Protein AF-A0A1H7NEL9-F1 (afdb_monomer_lite)

Organism: NCBI:txid46177

Secondary structure (DSSP, 8-state):
----------------------HHHHHHHHHHHHHHHHHHHHHHHHS-S-HHHHHHHHHHHHHHHHHHHHHHHHHHHHHHHHHHHHHHHHHHHHHHHHHS-TT-----

Structure (mmCIF, N/CA/C/O backbone):
data_AF-A0A1H7NEL9-F1
#
_entry.id   AF-A0A1H7NEL9-F1
#
loop_
_atom_site.group_PDB
_atom_site.id
_atom_site.type_symbol
_atom_site.label_atom_id
_atom_site.label_alt_id
_atom_site.label_comp_id
_atom_site.label_asym_id
_atom_site.label_entity_id
_atom_site.label_seq_id
_atom_site.pdbx_PDB_ins_code
_atom_site.Cartn_x
_atom_site.Cartn_y
_atom_site.Cartn_z
_atom_site.occupancy
_atom_site.B_iso_or_equiv
_atom_site.auth_seq_id
_atom_site.auth_comp_id
_atom_site.auth_asym_id
_atom_site.auth_atom_id
_atom_site.pdbx_PDB_model_num
ATOM 1 N N . MET A 1 1 ? 46.742 -26.107 -46.470 1.00 43.31 1 MET A N 1
ATOM 2 C CA . MET A 1 1 ? 45.783 -25.097 -46.973 1.00 43.31 1 MET A CA 1
ATOM 3 C C . MET A 1 1 ? 44.502 -25.267 -46.156 1.00 43.31 1 MET A C 1
ATOM 5 O O . MET A 1 1 ? 43.749 -26.171 -46.451 1.00 43.31 1 MET A O 1
ATOM 9 N N . ARG A 1 2 ? 44.349 -24.745 -44.931 1.00 57.53 2 ARG A N 1
ATOM 10 C CA . ARG A 1 2 ? 44.298 -23.353 -44.435 1.00 57.53 2 ARG A CA 1
ATOM 11 C C . ARG A 1 2 ? 43.164 -22.530 -45.073 1.00 57.53 2 ARG A C 1
ATOM 13 O O . ARG A 1 2 ? 43.331 -22.118 -46.214 1.00 57.53 2 ARG A O 1
ATOM 20 N N . ARG A 1 3 ? 42.109 -22.288 -44.267 1.00 47.06 3 ARG A N 1
ATOM 21 C CA . ARG A 1 3 ? 41.033 -21.253 -44.280 1.00 47.06 3 ARG A CA 1
ATOM 22 C C . ARG A 1 3 ? 39.656 -21.916 -44.089 1.00 47.06 3 ARG A C 1
ATOM 24 O O . ARG A 1 3 ? 39.380 -22.869 -44.795 1.00 47.06 3 ARG A O 1
ATOM 31 N N . ALA A 1 4 ? 38.725 -21.502 -43.229 1.00 48.03 4 ALA A N 1
ATOM 32 C CA . ALA A 1 4 ? 38.617 -20.582 -42.083 1.00 48.03 4 ALA A CA 1
ATOM 33 C C . ALA A 1 4 ? 37.197 -20.881 -41.518 1.00 48.03 4 ALA A C 1
ATOM 35 O O . ALA A 1 4 ? 36.251 -20.925 -42.291 1.00 48.03 4 ALA A O 1
ATOM 36 N N . ALA A 1 5 ? 36.998 -21.394 -40.302 1.00 54.22 5 ALA A N 1
ATOM 37 C CA . ALA A 1 5 ? 36.822 -20.636 -39.059 1.00 54.22 5 ALA A CA 1
ATOM 38 C C . ALA A 1 5 ? 36.101 -19.284 -39.228 1.00 54.22 5 ALA A C 1
ATOM 40 O O . ALA A 1 5 ? 36.765 -18.292 -39.506 1.00 54.22 5 ALA A O 1
ATOM 41 N N . ALA A 1 6 ? 34.778 -19.269 -39.016 1.00 49.59 6 ALA A N 1
ATOM 42 C CA . ALA A 1 6 ? 34.039 -18.203 -38.320 1.00 49.59 6 ALA A CA 1
ATOM 43 C C . ALA A 1 6 ? 32.549 -18.588 -38.207 1.00 49.59 6 ALA A C 1
ATOM 45 O O . ALA A 1 6 ? 31.682 -18.025 -38.867 1.00 49.59 6 ALA A O 1
ATOM 46 N N . ALA A 1 7 ? 32.252 -19.576 -37.359 1.00 54.25 7 ALA A N 1
ATOM 47 C CA . ALA A 1 7 ? 30.942 -19.638 -36.724 1.00 54.25 7 ALA A CA 1
ATOM 48 C C . ALA A 1 7 ? 30.888 -18.449 -35.750 1.00 54.25 7 ALA A C 1
ATOM 50 O O . ALA A 1 7 ? 31.508 -18.491 -34.687 1.00 54.25 7 ALA A O 1
ATOM 51 N N . GLY A 1 8 ? 30.276 -17.347 -36.188 1.00 48.97 8 GLY A N 1
ATOM 52 C CA . GLY A 1 8 ? 30.075 -16.150 -35.379 1.00 48.97 8 GLY A CA 1
ATOM 53 C C . GLY A 1 8 ? 29.186 -16.487 -34.191 1.00 48.97 8 GLY A C 1
ATOM 54 O O . GLY A 1 8 ? 28.049 -16.903 -34.354 1.00 48.97 8 GLY A O 1
ATOM 55 N N . HIS A 1 9 ? 29.771 -16.377 -33.009 1.00 55.78 9 HIS A N 1
ATOM 56 C CA . HIS A 1 9 ? 29.174 -16.612 -31.709 1.00 55.78 9 HIS A CA 1
ATOM 57 C C . HIS A 1 9 ? 28.127 -15.530 -31.414 1.00 55.78 9 HIS A C 1
ATOM 59 O O . HIS A 1 9 ? 28.484 -14.372 -31.194 1.00 55.78 9 HIS A O 1
ATOM 65 N N . ASP A 1 10 ? 26.853 -15.920 -31.408 1.00 58.50 10 ASP A N 1
ATOM 66 C CA . ASP A 1 10 ? 25.727 -15.091 -30.985 1.00 58.50 10 ASP A CA 1
ATOM 67 C C . ASP A 1 10 ? 25.925 -14.688 -29.515 1.00 58.50 10 ASP A C 1
ATOM 69 O O . ASP A 1 10 ? 25.794 -15.503 -28.598 1.00 58.50 10 ASP A O 1
ATOM 73 N N . GLY A 1 11 ? 26.315 -13.431 -29.287 1.00 57.09 11 GLY A N 1
ATOM 74 C CA . GLY A 1 11 ? 26.489 -12.880 -27.944 1.00 57.09 11 GLY A CA 1
ATOM 75 C C . GLY A 1 11 ? 25.189 -12.983 -27.135 1.00 57.09 11 GLY A C 1
ATOM 76 O O . GLY A 1 11 ? 24.098 -12.916 -27.708 1.00 57.09 11 GLY A O 1
ATOM 77 N N . PRO A 1 12 ? 25.264 -13.155 -25.804 1.00 51.34 12 PRO A N 1
ATOM 78 C CA . PRO A 1 12 ? 24.086 -13.421 -24.996 1.00 51.34 12 PRO A CA 1
ATOM 79 C C . PRO A 1 12 ? 23.136 -12.219 -25.044 1.00 51.34 12 PRO A C 1
ATOM 81 O O . PRO A 1 12 ? 23.369 -11.198 -24.400 1.00 51.34 12 PRO A O 1
ATOM 84 N N . MET A 1 13 ? 22.028 -12.355 -25.779 1.00 64.12 13 MET A N 1
ATOM 85 C CA . MET A 1 13 ? 20.837 -11.542 -25.558 1.00 64.12 13 MET A CA 1
ATOM 86 C C . MET A 1 13 ? 20.355 -11.849 -24.144 1.00 64.12 13 MET A C 1
ATOM 88 O O . MET A 1 13 ? 19.635 -12.825 -23.919 1.00 64.12 13 MET A O 1
ATOM 92 N N . THR A 1 14 ? 20.775 -11.043 -23.170 1.00 65.00 14 THR A N 1
ATOM 93 C CA . THR A 1 14 ? 20.296 -11.143 -21.793 1.00 65.00 14 THR A CA 1
ATOM 94 C C . THR A 1 14 ? 18.846 -10.678 -21.771 1.00 65.00 14 THR A C 1
ATOM 96 O O . THR A 1 14 ? 18.526 -9.537 -21.445 1.00 65.00 14 THR A O 1
ATOM 99 N N . LYS A 1 15 ? 17.949 -11.569 -22.199 1.00 65.94 15 LYS A N 1
ATOM 100 C CA . LYS A 1 15 ? 16.508 -11.384 -22.141 1.00 65.94 15 LYS A CA 1
ATOM 101 C C . LYS A 1 15 ? 16.165 -11.100 -20.680 1.00 65.94 15 LYS A C 1
ATOM 103 O O . LYS A 1 15 ? 16.427 -11.965 -19.840 1.00 65.94 15 LYS A O 1
ATOM 108 N N . PRO A 1 16 ? 15.613 -9.922 -20.350 1.00 67.31 16 PRO A N 1
ATOM 109 C CA . PRO A 1 16 ? 15.291 -9.612 -18.971 1.00 67.31 16 PRO A CA 1
ATOM 110 C C . PRO A 1 16 ? 14.340 -10.687 -18.439 1.00 67.31 16 PRO A C 1
ATOM 112 O O . PRO A 1 16 ? 13.292 -10.964 -19.032 1.00 67.31 16 PRO A O 1
ATOM 115 N N . ILE A 1 17 ? 14.747 -11.342 -17.349 1.00 66.31 17 ILE A N 1
ATOM 116 C CA . ILE A 1 17 ? 13.934 -12.347 -16.667 1.00 66.31 17 ILE A CA 1
ATOM 117 C C . ILE A 1 17 ? 12.739 -11.604 -16.079 1.00 66.31 17 ILE A C 1
ATOM 119 O O . ILE A 1 17 ? 12.874 -10.869 -15.105 1.00 66.31 17 ILE A O 1
ATOM 123 N N . ARG A 1 18 ? 11.562 -11.770 -16.690 1.00 70.19 18 ARG A N 1
ATOM 124 C CA . ARG A 1 18 ? 10.310 -11.265 -16.127 1.00 70.19 18 ARG A CA 1
ATOM 125 C C . ARG A 1 18 ? 9.886 -12.181 -14.980 1.00 70.19 18 ARG A C 1
ATOM 127 O O . ARG A 1 18 ? 9.571 -13.342 -15.255 1.00 70.19 18 ARG A O 1
ATOM 134 N N . PRO A 1 19 ? 9.824 -11.704 -13.727 1.00 67.19 19 PRO A N 1
ATOM 135 C CA . PRO A 1 19 ? 9.211 -12.479 -12.661 1.00 67.19 19 PRO A CA 1
ATOM 136 C C . PRO A 1 19 ? 7.714 -12.628 -12.969 1.00 67.19 19 PRO A C 1
ATOM 138 O O . PRO A 1 19 ? 6.935 -11.688 -12.833 1.00 67.19 19 PRO A O 1
ATOM 141 N N . THR A 1 20 ? 7.308 -13.811 -13.433 1.00 71.69 20 THR A N 1
ATOM 142 C CA . THR A 1 20 ? 5.892 -14.176 -13.546 1.00 71.69 20 THR A CA 1
ATOM 143 C C . THR A 1 20 ? 5.395 -14.531 -12.157 1.00 71.69 20 THR A C 1
ATOM 145 O O . THR A 1 20 ? 5.787 -15.548 -11.590 1.00 71.69 20 THR A O 1
ATOM 148 N N . GLN A 1 21 ? 4.537 -13.679 -11.603 1.00 82.06 21 GLN A N 1
ATOM 149 C CA . GLN A 1 21 ? 3.769 -14.024 -10.413 1.00 82.06 21 GLN A CA 1
ATOM 150 C C . GLN A 1 21 ? 2.541 -14.826 -10.840 1.00 82.06 21 GLN A C 1
ATOM 152 O O . GLN A 1 21 ? 1.843 -14.443 -11.780 1.00 82.06 21 GLN A O 1
ATOM 157 N N . THR A 1 22 ? 2.275 -15.948 -10.171 1.00 89.81 22 THR A N 1
ATOM 158 C CA . THR A 1 22 ? 1.078 -16.747 -10.462 1.00 89.81 22 THR A CA 1
ATOM 159 C C . THR A 1 22 ? -0.169 -16.059 -9.899 1.00 89.81 22 THR A C 1
ATOM 161 O O . THR A 1 22 ? -0.112 -15.362 -8.882 1.00 89.81 22 THR A O 1
ATOM 164 N N . THR A 1 23 ? -1.329 -16.282 -10.524 1.00 88.69 23 THR A N 1
ATOM 165 C CA . THR A 1 23 ? -2.621 -15.748 -10.049 1.00 88.69 23 THR A CA 1
ATOM 166 C C . THR A 1 23 ? -2.924 -16.159 -8.603 1.00 88.69 23 THR A C 1
ATOM 168 O O . THR A 1 23 ? -3.527 -15.389 -7.858 1.00 88.69 23 THR A O 1
ATOM 171 N N . ALA A 1 24 ? -2.456 -17.338 -8.178 1.00 90.81 24 ALA A N 1
ATOM 172 C CA . ALA A 1 24 ? -2.607 -17.823 -6.809 1.00 90.81 24 ALA A CA 1
ATOM 173 C C . ALA A 1 24 ? -1.854 -16.947 -5.790 1.00 90.81 24 ALA A C 1
ATOM 175 O O . ALA A 1 24 ? -2.438 -16.556 -4.780 1.00 90.81 24 ALA A O 1
ATOM 176 N N . PHE A 1 25 ? -0.600 -16.574 -6.076 1.00 92.06 25 PHE A N 1
ATOM 177 C CA . PHE A 1 25 ? 0.174 -15.676 -5.209 1.00 92.06 25 PHE A CA 1
ATOM 178 C C . PHE A 1 25 ? -0.451 -14.282 -5.117 1.00 92.06 25 PHE A C 1
ATOM 180 O O . PHE A 1 25 ? -0.482 -13.687 -4.041 1.00 92.06 25 PHE A O 1
ATOM 187 N N . TYR A 1 26 ? -1.003 -13.772 -6.222 1.00 91.94 26 TYR A N 1
ATOM 188 C CA . TYR A 1 26 ? -1.732 -12.504 -6.212 1.00 91.94 26 TYR A CA 1
ATOM 189 C C . TYR A 1 26 ? -2.976 -12.564 -5.312 1.00 91.94 26 TYR A C 1
ATOM 191 O O . TYR A 1 26 ? -3.157 -11.703 -4.449 1.00 91.94 26 TYR A O 1
ATOM 199 N N . ALA A 1 27 ? -3.806 -13.600 -5.467 1.00 94.81 27 ALA A N 1
ATOM 200 C CA . ALA A 1 27 ? -5.000 -13.784 -4.644 1.00 94.81 27 ALA A CA 1
ATOM 201 C C . ALA A 1 27 ? -4.653 -13.923 -3.152 1.00 94.81 27 ALA A C 1
ATOM 203 O O . ALA A 1 27 ? -5.297 -13.297 -2.309 1.00 94.81 27 ALA A O 1
ATOM 204 N N . GLN A 1 28 ? -3.597 -14.678 -2.827 1.00 96.69 28 GLN A N 1
ATOM 205 C CA . GLN A 1 28 ? -3.086 -14.797 -1.462 1.00 96.69 28 GLN A CA 1
ATOM 206 C C . GLN A 1 28 ? -2.675 -13.433 -0.897 1.00 96.69 28 GLN A C 1
ATOM 208 O O . GLN A 1 28 ? -3.060 -13.104 0.221 1.00 96.69 28 GLN A O 1
ATOM 213 N N . ALA A 1 29 ? -1.925 -12.626 -1.652 1.00 94.31 29 ALA A N 1
ATOM 214 C CA . ALA A 1 29 ? -1.472 -11.318 -1.187 1.00 94.31 29 ALA A CA 1
ATOM 215 C C . ALA A 1 29 ? -2.651 -10.384 -0.861 1.00 94.31 29 ALA A C 1
ATOM 217 O O . ALA A 1 29 ? -2.655 -9.736 0.188 1.00 94.31 29 ALA A O 1
ATOM 218 N N . VAL A 1 30 ? -3.680 -10.360 -1.718 1.00 94.88 30 VAL A N 1
ATOM 219 C CA . VAL A 1 30 ? -4.910 -9.586 -1.478 1.00 94.88 30 VAL A CA 1
ATOM 220 C C . VAL A 1 30 ? -5.638 -10.089 -0.231 1.00 94.88 30 VAL A C 1
ATOM 222 O O . VAL A 1 30 ? -6.061 -9.283 0.599 1.00 94.88 30 VAL A O 1
ATOM 225 N N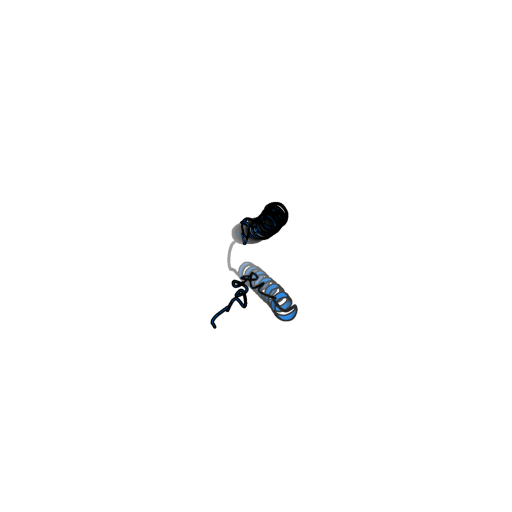 . LEU A 1 31 ? -5.738 -11.409 -0.058 1.00 97.75 31 LEU A N 1
ATOM 226 C CA . LEU A 1 31 ? -6.378 -12.009 1.110 1.00 97.75 31 LEU A CA 1
ATOM 227 C C . LEU A 1 31 ? -5.622 -11.683 2.406 1.00 97.75 31 LEU A C 1
ATOM 229 O O . LEU A 1 31 ? -6.238 -11.262 3.382 1.00 97.75 31 LEU A O 1
ATOM 233 N N . SER A 1 32 ? -4.294 -11.820 2.421 1.00 96.94 32 SER A N 1
ATOM 234 C CA . SER A 1 32 ? -3.459 -11.485 3.580 1.00 96.94 32 SER A CA 1
ATOM 235 C C . SER A 1 32 ? -3.583 -10.013 3.966 1.00 96.94 32 SER A C 1
ATOM 237 O O . SER A 1 32 ? -3.693 -9.693 5.150 1.00 96.94 32 SER A O 1
ATOM 239 N N . PHE A 1 33 ? -3.617 -9.116 2.980 1.00 96.62 33 PHE A N 1
ATOM 240 C CA . PHE A 1 33 ? -3.833 -7.694 3.223 1.00 96.62 33 PHE A CA 1
ATOM 241 C C . PHE A 1 33 ? -5.219 -7.424 3.829 1.00 96.62 33 PHE A C 1
ATOM 243 O O . PHE A 1 33 ? -5.319 -6.718 4.832 1.00 96.62 33 PHE A O 1
ATOM 250 N N . ALA A 1 34 ? -6.275 -8.038 3.287 1.00 97.19 34 ALA A N 1
ATOM 251 C CA . ALA A 1 34 ? -7.631 -7.899 3.818 1.00 97.19 34 ALA A CA 1
ATOM 252 C C . ALA A 1 34 ? -7.739 -8.398 5.269 1.00 97.19 34 ALA A C 1
ATOM 254 O O . ALA A 1 34 ? -8.294 -7.702 6.119 1.00 97.19 34 ALA A O 1
ATOM 255 N N . VAL A 1 35 ? -7.154 -9.562 5.573 1.00 98.31 35 VAL A N 1
ATOM 256 C CA . VAL A 1 35 ? -7.117 -10.121 6.935 1.00 98.31 35 VAL A CA 1
ATOM 257 C C . VAL A 1 35 ? -6.350 -9.201 7.889 1.00 98.31 35 VAL A C 1
ATOM 259 O O . VAL A 1 35 ? -6.814 -8.955 9.001 1.00 98.31 35 VAL A O 1
ATOM 262 N N . SER A 1 36 ? -5.215 -8.645 7.460 1.00 97.75 36 SER A N 1
ATOM 263 C CA . SER A 1 36 ? -4.420 -7.717 8.272 1.00 97.75 36 SER A CA 1
ATOM 264 C C . SER A 1 36 ? -5.194 -6.438 8.614 1.00 97.75 36 SER A C 1
ATOM 266 O O . SER A 1 36 ? -5.286 -6.066 9.787 1.00 97.75 36 SER A O 1
ATOM 268 N N . VAL A 1 37 ? -5.819 -5.799 7.619 1.00 97.44 37 VAL A N 1
ATOM 269 C CA . VAL A 1 37 ? -6.628 -4.588 7.833 1.00 97.44 37 VAL A CA 1
ATOM 270 C C . VAL A 1 37 ? -7.834 -4.889 8.726 1.00 97.44 37 VAL A C 1
ATOM 272 O O . VAL A 1 37 ? -8.096 -4.139 9.667 1.00 97.44 37 VAL A O 1
ATOM 275 N N . ALA A 1 38 ? -8.533 -6.005 8.497 1.00 97.88 38 ALA A N 1
ATOM 276 C CA . ALA A 1 38 ? -9.658 -6.422 9.332 1.00 97.88 38 ALA A CA 1
ATOM 277 C C . ALA A 1 38 ? -9.234 -6.660 10.790 1.00 97.88 38 ALA A C 1
ATOM 279 O O . ALA A 1 38 ? -9.898 -6.184 11.710 1.00 97.88 38 ALA A O 1
ATOM 280 N N . SER A 1 39 ? -8.096 -7.325 11.009 1.00 98.06 39 SER A N 1
ATOM 281 C CA . SER A 1 39 ? -7.540 -7.545 12.347 1.00 98.06 39 SER A CA 1
ATOM 282 C C . SER A 1 39 ? -7.258 -6.229 13.073 1.00 98.06 39 SER A C 1
ATOM 284 O O . SER A 1 39 ? -7.561 -6.110 14.258 1.00 98.06 39 SER A O 1
ATOM 286 N N . MET A 1 40 ? -6.712 -5.226 12.378 1.00 97.81 40 MET A N 1
ATOM 287 C CA . MET A 1 40 ? -6.472 -3.904 12.962 1.00 97.81 40 MET A CA 1
ATOM 288 C C . MET A 1 40 ? -7.775 -3.191 13.334 1.00 97.81 40 MET A C 1
ATOM 290 O O . MET A 1 40 ? -7.873 -2.619 14.418 1.00 97.81 40 MET A O 1
ATOM 294 N N . VAL A 1 41 ? -8.795 -3.252 12.473 1.00 96.62 41 VAL A N 1
ATOM 295 C CA . VAL A 1 41 ? -10.116 -2.668 12.761 1.00 96.62 41 VAL A CA 1
ATOM 296 C C . VAL A 1 41 ? -10.753 -3.327 13.987 1.00 96.62 41 VAL A C 1
ATOM 298 O O . VAL A 1 41 ? -11.246 -2.625 14.870 1.00 96.62 41 VAL A O 1
ATOM 301 N N . ILE A 1 42 ? -10.691 -4.658 14.086 1.00 97.94 42 ILE A N 1
ATOM 302 C CA . ILE A 1 42 ? -11.174 -5.407 15.254 1.00 97.94 42 ILE A CA 1
ATOM 303 C C . ILE A 1 42 ? -10.402 -4.985 16.512 1.00 97.94 42 ILE A C 1
ATOM 305 O O . ILE A 1 42 ? -11.020 -4.682 17.531 1.00 97.94 42 ILE A O 1
ATOM 309 N N . ALA A 1 43 ? -9.071 -4.887 16.445 1.00 96.75 43 ALA A N 1
ATOM 310 C CA . ALA A 1 43 ? -8.250 -4.451 17.574 1.00 96.75 43 ALA A CA 1
ATOM 311 C C . ALA A 1 43 ? -8.635 -3.044 18.066 1.00 96.75 43 ALA A C 1
ATOM 313 O O . ALA A 1 43 ? -8.772 -2.829 19.269 1.00 96.75 43 ALA A O 1
ATOM 314 N N . LEU A 1 44 ? -8.881 -2.099 17.151 1.00 96.50 44 LEU A N 1
ATOM 315 C CA . LEU A 1 44 ? -9.344 -0.752 17.501 1.00 96.50 44 LEU A CA 1
ATOM 316 C C . LEU A 1 44 ? -10.749 -0.750 18.121 1.00 96.50 44 LEU A C 1
ATOM 318 O O . LEU A 1 44 ? -11.021 0.070 18.999 1.00 96.50 44 LEU A O 1
ATOM 322 N N . ALA A 1 45 ? -11.635 -1.655 17.697 1.00 94.94 45 ALA A N 1
ATOM 323 C CA . ALA A 1 45 ? -12.984 -1.768 18.249 1.00 94.94 45 ALA A CA 1
ATOM 324 C C . ALA A 1 45 ? -12.977 -2.247 19.711 1.00 94.94 45 ALA A C 1
ATOM 326 O O . ALA A 1 45 ? -13.705 -1.692 20.537 1.00 94.94 45 ALA A O 1
ATOM 327 N N . TYR A 1 46 ? -12.124 -3.226 20.032 1.00 96.56 46 TYR A N 1
ATOM 328 C CA . TYR A 1 46 ? -11.976 -3.786 21.382 1.00 96.56 46 TYR A CA 1
ATOM 329 C C . TYR A 1 46 ? -11.016 -3.001 22.287 1.00 96.56 46 TYR A C 1
ATOM 331 O O . TYR A 1 46 ? -10.911 -3.308 23.474 1.00 96.56 46 TYR A O 1
ATOM 339 N N . LEU A 1 47 ? -10.329 -1.981 21.765 1.00 96.38 47 LEU A N 1
ATOM 340 C CA . LEU A 1 47 ? -9.432 -1.144 22.555 1.00 96.38 47 LEU A CA 1
ATOM 341 C C . LEU A 1 47 ? -10.228 -0.373 23.632 1.00 96.38 47 LEU A C 1
ATOM 343 O O . LEU A 1 47 ? -11.124 0.405 23.276 1.00 96.38 47 LEU A O 1
ATOM 347 N N . PRO A 1 48 ? -9.898 -0.518 24.932 1.00 96.06 48 PRO A N 1
ATOM 348 C CA . PRO A 1 48 ? -10.550 0.220 26.010 1.00 96.06 48 PRO A CA 1
ATOM 349 C C . PRO A 1 48 ? -10.049 1.672 26.035 1.00 96.06 48 PRO A C 1
ATOM 351 O O . PRO A 1 48 ? -9.223 2.063 26.854 1.00 96.06 48 PRO A O 1
ATOM 354 N N . ALA A 1 49 ? -10.537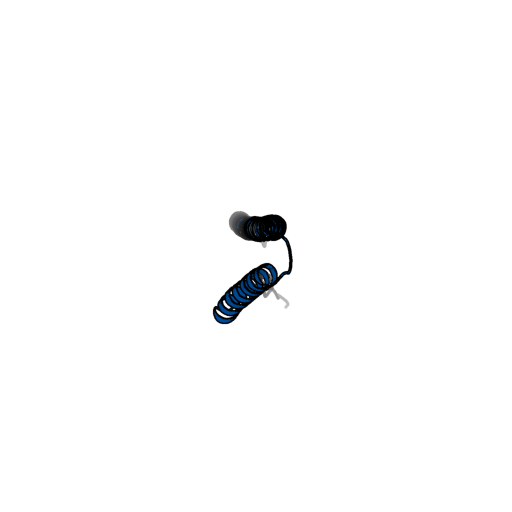 2.477 25.095 1.00 95.12 49 ALA A N 1
ATOM 355 C CA . ALA A 1 49 ? -10.192 3.882 24.938 1.00 95.12 49 ALA A CA 1
ATOM 356 C C . ALA A 1 49 ? -11.438 4.727 24.649 1.00 95.12 49 ALA A C 1
ATOM 358 O O . ALA A 1 49 ? -12.460 4.236 24.157 1.00 95.12 49 ALA A O 1
ATOM 359 N N . ALA A 1 50 ? -11.341 6.030 24.918 1.00 96.69 50 ALA A N 1
ATOM 360 C CA . ALA A 1 50 ? -12.400 6.972 24.582 1.00 96.69 50 ALA A CA 1
ATOM 361 C C . ALA A 1 50 ? -12.701 6.953 23.071 1.00 96.69 50 ALA A C 1
ATOM 363 O O . 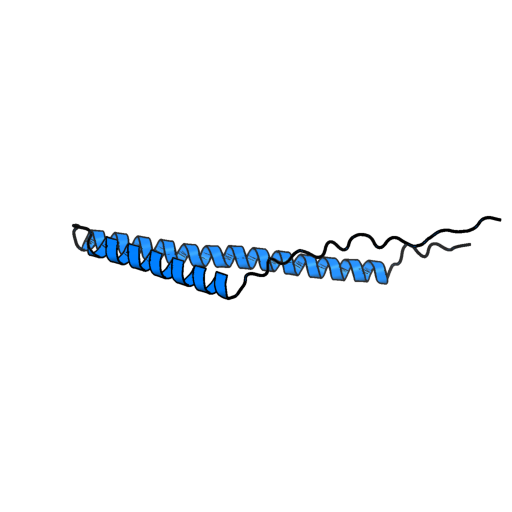ALA A 1 50 ? -11.818 6.729 22.238 1.00 96.69 50 ALA A O 1
ATOM 364 N N . ALA A 1 51 ? -13.958 7.214 22.703 1.00 94.62 51 ALA A N 1
ATOM 365 C CA . ALA A 1 51 ? -14.408 7.154 21.310 1.00 94.62 51 ALA A CA 1
ATOM 366 C C . ALA A 1 51 ? -13.573 8.036 20.364 1.00 94.62 51 ALA A C 1
ATOM 368 O O . ALA A 1 51 ? -13.234 7.600 19.267 1.00 94.62 51 ALA A O 1
ATOM 369 N N . TRP A 1 52 ? -13.176 9.229 20.813 1.00 96.00 52 TRP A N 1
ATOM 370 C CA . TRP A 1 52 ? -12.375 10.153 20.009 1.00 96.00 52 TRP A CA 1
ATOM 371 C C . TRP A 1 52 ? -10.957 9.626 19.725 1.00 96.00 52 TRP A C 1
ATOM 373 O O . TRP A 1 52 ? -10.467 9.780 18.609 1.00 96.00 52 TRP A O 1
ATOM 383 N N . VAL A 1 53 ? -10.323 8.943 20.689 1.00 97.06 53 VAL A N 1
ATOM 384 C CA . VAL A 1 53 ? -8.990 8.337 20.510 1.00 97.06 53 VAL A CA 1
ATOM 385 C C . VAL A 1 53 ? -9.060 7.232 19.462 1.00 97.06 53 VAL A C 1
ATOM 387 O O . VAL A 1 53 ? -8.238 7.183 18.551 1.00 97.06 53 VAL A O 1
ATOM 390 N N . ARG A 1 54 ? -10.084 6.373 19.546 1.00 96.19 54 ARG A N 1
ATOM 391 C CA . ARG A 1 54 ? -10.312 5.308 18.558 1.00 96.19 54 ARG A CA 1
ATOM 392 C C . ARG A 1 54 ? -10.542 5.878 17.159 1.00 96.19 54 ARG A C 1
ATOM 394 O O . ARG A 1 54 ? -9.972 5.362 16.204 1.00 96.19 54 ARG A O 1
ATOM 401 N N . ALA A 1 55 ? -11.316 6.958 17.042 1.00 96.31 55 ALA A N 1
ATOM 402 C CA . ALA A 1 55 ? -11.545 7.633 15.766 1.00 96.31 55 ALA A CA 1
ATOM 403 C C . ALA A 1 5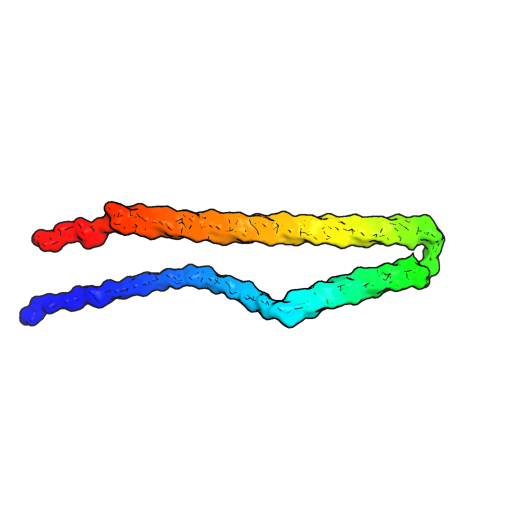5 ? -10.249 8.221 15.179 1.00 96.31 55 ALA A C 1
ATOM 405 O O . ALA A 1 55 ? -9.973 8.022 13.998 1.00 96.31 55 ALA A O 1
ATOM 406 N N . PHE A 1 56 ? -9.419 8.877 15.997 1.00 97.56 56 PHE A N 1
ATOM 407 C CA . PHE A 1 56 ? -8.120 9.401 15.562 1.00 97.56 56 PHE A CA 1
ATOM 408 C C . PHE A 1 56 ? -7.188 8.289 15.057 1.00 97.56 56 PHE A C 1
ATOM 410 O O . PHE A 1 56 ? -6.611 8.406 13.976 1.00 97.56 56 PHE A O 1
ATOM 417 N N . LEU A 1 57 ? -7.091 7.176 15.792 1.00 97.75 57 LEU A N 1
ATOM 418 C CA . LEU A 1 57 ? -6.289 6.018 15.385 1.00 97.75 57 LEU A CA 1
ATOM 419 C C . LEU A 1 57 ? -6.824 5.361 14.105 1.00 97.75 57 LEU A C 1
ATOM 421 O O . LEU A 1 57 ? -6.037 4.994 13.234 1.00 97.75 57 LEU A O 1
ATOM 425 N N . ALA A 1 58 ? -8.146 5.248 13.960 1.00 97.06 58 ALA A N 1
ATOM 426 C CA . ALA A 1 58 ? -8.772 4.713 12.753 1.00 97.06 58 ALA A CA 1
ATOM 427 C C . ALA A 1 58 ? -8.489 5.590 11.523 1.00 97.06 58 ALA A C 1
ATOM 429 O O . ALA A 1 58 ? -8.161 5.064 10.459 1.00 97.06 58 ALA A O 1
ATOM 430 N N . LEU A 1 59 ? -8.551 6.918 11.671 1.00 98.12 59 LEU A N 1
ATOM 431 C CA . LEU A 1 59 ? -8.182 7.859 10.609 1.00 98.12 59 LEU A CA 1
ATOM 432 C C . LEU A 1 59 ? -6.699 7.742 10.241 1.00 98.12 59 LEU A C 1
ATOM 434 O O . LEU A 1 59 ? -6.370 7.690 9.057 1.00 98.12 59 LEU A O 1
ATOM 438 N N . GLY A 1 60 ? -5.812 7.645 11.237 1.00 98.12 60 GLY A N 1
ATOM 439 C CA . GLY A 1 60 ? -4.382 7.429 11.015 1.00 98.12 60 GLY A CA 1
ATOM 440 C C . GLY A 1 60 ? -4.099 6.134 10.249 1.00 98.12 60 GLY A C 1
ATOM 441 O O . GLY A 1 60 ? -3.375 6.153 9.255 1.00 98.12 60 GLY A O 1
ATOM 442 N N . LEU A 1 61 ? -4.730 5.025 10.651 1.00 97.94 61 LEU A N 1
ATOM 443 C CA . LEU A 1 61 ? -4.633 3.737 9.960 1.00 97.94 61 LEU A CA 1
ATOM 444 C C . LEU A 1 61 ? -5.111 3.841 8.505 1.00 97.94 61 LEU A C 1
ATOM 446 O O . LEU A 1 61 ? -4.403 3.414 7.593 1.00 97.94 61 LEU A O 1
ATOM 450 N N . LEU A 1 62 ? -6.284 4.438 8.275 1.00 97.56 62 LEU A N 1
ATOM 451 C CA . LEU A 1 62 ? -6.848 4.614 6.936 1.00 97.56 62 LEU A CA 1
ATOM 452 C C . LEU A 1 62 ? -5.933 5.464 6.045 1.00 97.56 62 LEU A C 1
ATOM 454 O O . LEU A 1 62 ? -5.711 5.124 4.879 1.00 97.56 62 LEU A O 1
ATOM 458 N N . TYR A 1 63 ? -5.366 6.540 6.592 1.00 98.25 63 TYR A N 1
ATOM 459 C CA . TYR A 1 63 ? -4.464 7.422 5.858 1.00 98.25 63 TYR A CA 1
ATOM 460 C C . TYR A 1 63 ? -3.134 6.740 5.514 1.00 98.25 63 TYR A C 1
ATOM 462 O O . TYR A 1 63 ? -2.684 6.812 4.366 1.00 98.25 63 TYR A O 1
ATOM 470 N N . VAL A 1 64 ? -2.528 6.015 6.460 1.00 98.12 64 VAL A N 1
ATOM 471 C CA . VAL A 1 64 ? -1.302 5.235 6.216 1.00 98.12 64 VAL A CA 1
ATOM 472 C C . VAL A 1 64 ? -1.538 4.171 5.145 1.00 98.12 64 VAL A C 1
ATOM 474 O O . VAL A 1 64 ? -0.747 4.060 4.210 1.00 98.12 64 VAL A O 1
ATOM 477 N N . VAL A 1 65 ? -2.646 3.429 5.215 1.00 97.69 65 VAL A N 1
ATOM 478 C CA . VAL A 1 65 ? -2.991 2.414 4.208 1.00 97.69 65 VAL A CA 1
ATOM 479 C C . VAL A 1 65 ? -3.157 3.043 2.820 1.00 97.69 65 VAL A C 1
ATOM 481 O O . VAL A 1 65 ? -2.559 2.581 1.847 1.00 97.69 65 VAL A O 1
ATOM 484 N N . THR A 1 66 ? -3.921 4.132 2.724 1.00 97.19 66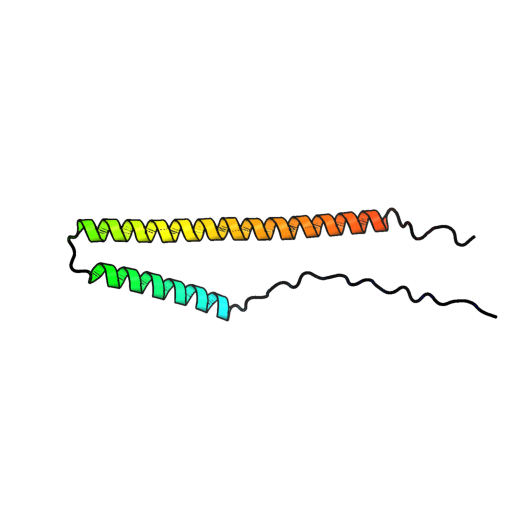 THR A N 1
ATOM 485 C CA . THR A 1 66 ? -4.207 4.804 1.446 1.00 97.19 66 THR A CA 1
ATOM 486 C C . THR A 1 66 ? -2.945 5.399 0.811 1.00 97.19 66 THR A C 1
ATOM 488 O O . THR A 1 66 ? -2.700 5.227 -0.389 1.00 97.19 66 THR A O 1
ATOM 491 N N . SER A 1 67 ? -2.113 6.071 1.609 1.00 98.19 67 SER A N 1
ATOM 492 C CA . SER A 1 67 ? -0.845 6.646 1.143 1.00 98.19 67 SER A CA 1
ATOM 493 C C . SER A 1 67 ? 0.168 5.568 0.750 1.00 98.19 67 SER A C 1
ATOM 495 O O . SER A 1 67 ? 0.820 5.712 -0.282 1.00 98.19 67 SER A O 1
ATOM 497 N N . THR A 1 68 ? 0.231 4.446 1.475 1.00 97.88 68 THR A N 1
ATOM 498 C CA . THR A 1 68 ? 1.089 3.303 1.119 1.00 97.88 68 THR A CA 1
ATOM 499 C C . THR A 1 68 ? 0.700 2.711 -0.234 1.00 97.88 68 THR A C 1
ATOM 501 O O . THR A 1 68 ? 1.562 2.538 -1.088 1.00 97.88 68 THR A O 1
ATOM 504 N N . VAL A 1 69 ? -0.593 2.466 -0.490 1.00 96.56 69 VAL A N 1
ATOM 505 C CA . VAL A 1 69 ? -1.056 1.957 -1.797 1.00 96.56 69 VAL A CA 1
ATOM 506 C C . VAL A 1 69 ? -0.730 2.938 -2.926 1.00 96.56 69 VAL A C 1
ATOM 508 O O . VAL A 1 69 ? -0.329 2.523 -4.014 1.00 96.56 69 VAL A O 1
ATOM 511 N N . THR A 1 70 ? -0.875 4.240 -2.674 1.00 97.88 70 THR A N 1
ATOM 512 C CA . THR A 1 70 ? -0.514 5.288 -3.640 1.00 97.88 70 THR A CA 1
ATOM 513 C C . THR A 1 70 ? 0.984 5.273 -3.935 1.00 97.88 70 THR A C 1
ATOM 515 O O . THR A 1 70 ? 1.381 5.268 -5.098 1.00 97.88 70 THR A O 1
ATOM 518 N N . LEU A 1 71 ? 1.820 5.179 -2.900 1.00 98.12 71 LEU A N 1
ATOM 519 C CA . LEU A 1 71 ? 3.268 5.067 -3.043 1.00 98.12 71 LEU A CA 1
ATOM 520 C C . LEU A 1 71 ? 3.665 3.793 -3.805 1.00 98.12 71 LEU A C 1
ATOM 522 O O . LEU A 1 71 ? 4.499 3.861 -4.703 1.00 98.12 71 LEU A O 1
ATOM 526 N N . CYS A 1 72 ? 3.036 2.650 -3.512 1.00 96.75 72 CYS A N 1
ATOM 527 C CA . CYS A 1 72 ? 3.266 1.399 -4.234 1.00 96.75 72 CYS A CA 1
ATOM 528 C C . CYS A 1 72 ? 2.966 1.534 -5.731 1.00 96.75 72 CYS A C 1
ATOM 530 O O . CYS A 1 72 ? 3.744 1.035 -6.541 1.00 96.75 72 CYS A O 1
ATOM 532 N N . LYS A 1 73 ? 1.873 2.219 -6.100 1.00 95.75 73 LYS A N 1
ATOM 533 C CA . LYS A 1 73 ? 1.565 2.515 -7.508 1.00 95.75 73 LYS A CA 1
ATOM 534 C C . LYS A 1 73 ? 2.671 3.351 -8.136 1.00 95.75 73 LYS A C 1
ATOM 536 O O . LYS A 1 73 ? 3.247 2.916 -9.117 1.00 95.75 73 LYS A O 1
ATOM 541 N N . VAL A 1 74 ? 3.060 4.463 -7.509 1.00 98.00 74 VAL A N 1
ATOM 542 C CA . VAL A 1 74 ? 4.143 5.321 -8.022 1.00 98.00 74 VAL A CA 1
ATOM 543 C C . VAL A 1 74 ? 5.438 4.531 -8.236 1.00 98.00 74 VAL A C 1
ATOM 545 O O . VAL A 1 74 ? 6.087 4.682 -9.267 1.00 98.00 74 VAL A O 1
ATOM 548 N N . VAL A 1 75 ? 5.819 3.667 -7.292 1.00 97.31 75 VAL A N 1
ATOM 549 C CA . VAL A 1 75 ? 7.020 2.825 -7.419 1.00 97.31 75 VAL A CA 1
ATOM 550 C C . VAL A 1 75 ? 6.886 1.821 -8.567 1.00 97.31 75 VAL A C 1
ATOM 552 O O . VAL A 1 75 ? 7.826 1.673 -9.348 1.00 97.31 75 VAL A O 1
ATOM 555 N N . ARG A 1 76 ? 5.733 1.157 -8.701 1.00 94.31 76 ARG A N 1
ATOM 556 C CA . ARG A 1 76 ? 5.473 0.216 -9.797 1.00 94.31 76 ARG A CA 1
ATOM 557 C C . ARG A 1 76 ? 5.480 0.920 -11.154 1.00 94.31 76 ARG A C 1
ATOM 559 O O . ARG A 1 76 ? 6.162 0.464 -12.065 1.00 94.31 76 ARG A O 1
ATOM 566 N N . ASP A 1 77 ? 4.804 2.057 -11.262 1.00 95.62 77 ASP A N 1
ATOM 567 C CA . ASP A 1 77 ? 4.734 2.852 -12.486 1.00 95.62 77 ASP A CA 1
ATOM 568 C C . ASP A 1 77 ? 6.143 3.302 -12.911 1.00 95.62 77 ASP A C 1
ATOM 570 O O . ASP A 1 77 ? 6.498 3.248 -14.085 1.00 95.62 77 ASP A O 1
ATOM 574 N N . ARG A 1 78 ? 7.009 3.669 -11.953 1.00 95.12 78 ARG A N 1
ATOM 575 C CA . ARG A 1 78 ? 8.427 3.973 -12.218 1.00 95.12 78 ARG A CA 1
ATOM 576 C C . ARG A 1 78 ? 9.198 2.775 -12.774 1.00 95.12 78 ARG A C 1
ATOM 578 O O . ARG A 1 78 ? 9.998 2.962 -13.686 1.00 95.12 78 ARG A O 1
ATOM 585 N N . GLN A 1 79 ? 8.983 1.574 -12.239 1.00 94.12 79 GLN A N 1
ATOM 586 C CA . GLN A 1 79 ? 9.627 0.352 -12.736 1.00 94.12 79 GLN A CA 1
ATOM 587 C C . GLN A 1 79 ? 9.162 0.017 -14.160 1.00 94.12 79 GLN A C 1
ATOM 589 O O . GLN A 1 79 ? 9.994 -0.280 -15.017 1.00 94.12 79 GLN A O 1
ATOM 594 N N . GLU A 1 80 ? 7.858 0.133 -14.432 1.00 92.19 80 GLU A N 1
ATOM 595 C CA . GLU A 1 80 ? 7.279 -0.097 -15.762 1.00 92.19 80 GLU A CA 1
ATOM 596 C C . GLU A 1 80 ? 7.813 0.914 -16.792 1.00 92.19 80 GLU A C 1
ATOM 598 O O . GLU A 1 80 ? 8.198 0.523 -17.895 1.00 92.19 80 GLU A O 1
ATOM 603 N N . LEU A 1 81 ? 7.936 2.197 -16.426 1.00 93.81 81 LEU A N 1
ATOM 604 C CA . LEU A 1 81 ? 8.518 3.228 -17.295 1.00 93.81 81 LEU A CA 1
ATOM 605 C C . LEU A 1 81 ? 9.968 2.913 -17.699 1.00 93.81 81 LEU A C 1
ATOM 607 O O . LEU A 1 81 ? 10.315 3.063 -18.870 1.00 93.81 81 LEU A O 1
ATOM 611 N N . VAL A 1 82 ? 10.800 2.451 -16.759 1.00 91.06 82 VAL A N 1
ATOM 612 C CA . VAL A 1 82 ? 12.203 2.075 -17.025 1.00 91.06 82 VAL A CA 1
ATOM 613 C C . VAL A 1 82 ? 12.295 0.822 -17.907 1.00 91.06 82 VAL A C 1
ATOM 615 O O . VAL A 1 82 ? 13.129 0.747 -18.815 1.00 91.06 82 VAL A O 1
ATOM 618 N N . GLU A 1 83 ? 11.425 -0.169 -17.687 1.00 89.62 83 GLU A N 1
ATOM 619 C CA . GLU A 1 83 ? 11.368 -1.357 -18.548 1.00 89.62 83 GLU A CA 1
ATOM 620 C C . GLU A 1 83 ? 10.961 -0.982 -19.984 1.00 89.62 83 GLU A C 1
ATOM 622 O O . GLU A 1 83 ? 11.517 -1.508 -20.946 1.00 89.62 83 GLU A O 1
ATOM 627 N N . VAL A 1 84 ? 10.017 -0.054 -20.157 1.00 89.69 84 VAL A N 1
ATOM 628 C CA . VAL A 1 84 ? 9.573 0.383 -21.488 1.00 89.69 84 VAL A CA 1
ATOM 629 C C . VAL A 1 84 ? 10.653 1.195 -22.203 1.00 89.69 84 VAL A C 1
ATOM 631 O O . VAL A 1 84 ? 10.916 0.926 -23.376 1.00 89.69 84 VAL A O 1
ATOM 634 N N . SER A 1 85 ? 11.305 2.146 -21.526 1.00 90.25 85 SER A N 1
ATOM 635 C CA . SER A 1 85 ? 12.358 2.958 -22.151 1.00 90.25 85 SER A CA 1
ATOM 636 C C . SER A 1 85 ? 13.537 2.099 -22.611 1.00 90.25 85 SER A C 1
ATOM 638 O O . SER A 1 85 ? 13.962 2.217 -23.756 1.00 90.25 85 SER A O 1
ATOM 640 N N . SER A 1 86 ? 13.986 1.151 -21.781 1.00 87.62 86 SER A N 1
ATOM 641 C CA . SER A 1 86 ? 15.091 0.248 -22.139 1.00 87.62 86 SER A CA 1
ATOM 642 C C . SER A 1 86 ? 14.785 -0.632 -23.357 1.00 87.62 86 SER A C 1
ATOM 644 O O . SER A 1 86 ? 15.658 -0.833 -24.197 1.00 87.62 86 SER A O 1
ATOM 646 N N . ARG A 1 87 ? 13.541 -1.108 -23.517 1.00 86.81 87 ARG A N 1
ATOM 647 C CA . ARG A 1 87 ? 13.110 -1.855 -24.716 1.00 86.81 87 ARG A CA 1
ATOM 648 C C . ARG A 1 87 ? 13.142 -1.000 -25.980 1.00 86.81 87 ARG A C 1
ATOM 650 O O . ARG A 1 87 ? 13.503 -1.495 -27.044 1.00 86.81 87 ARG A O 1
ATOM 657 N N . VAL A 1 88 ? 12.743 0.267 -25.873 1.00 90.50 88 VAL A N 1
ATOM 658 C CA . VAL A 1 88 ? 12.790 1.214 -26.995 1.00 90.50 88 VAL A CA 1
ATOM 659 C C . VAL A 1 88 ? 14.237 1.517 -27.371 1.00 90.50 88 VAL A C 1
ATOM 661 O O . VAL A 1 88 ? 14.552 1.527 -28.557 1.00 90.50 88 VAL A O 1
ATOM 664 N N . ASP A 1 89 ? 15.111 1.720 -26.387 1.00 89.25 89 ASP A N 1
ATOM 665 C CA . ASP A 1 89 ? 16.536 1.953 -26.621 1.00 89.25 89 ASP A CA 1
ATOM 666 C C . ASP A 1 89 ? 17.194 0.739 -27.282 1.00 89.25 89 ASP A C 1
ATOM 668 O O . ASP A 1 89 ? 17.895 0.906 -28.274 1.00 89.25 89 ASP A O 1
ATOM 672 N N . GLN A 1 90 ? 16.893 -0.482 -26.823 1.00 88.06 90 GLN A N 1
ATOM 673 C CA . GLN A 1 90 ? 17.339 -1.716 -27.480 1.00 88.06 90 GLN A CA 1
ATOM 674 C C . GLN A 1 90 ? 16.872 -1.785 -28.937 1.00 88.06 90 GLN A C 1
ATOM 676 O O . GLN A 1 90 ? 17.698 -1.931 -29.826 1.00 88.06 90 GLN A O 1
ATOM 681 N N . ALA A 1 91 ? 15.583 -1.569 -29.214 1.00 88.00 91 ALA A N 1
ATOM 682 C CA . ALA A 1 91 ? 15.071 -1.600 -30.585 1.00 88.00 91 ALA A CA 1
ATOM 683 C C . ALA A 1 91 ? 15.680 -0.503 -31.484 1.00 88.00 91 ALA A C 1
ATOM 685 O O . ALA A 1 91 ? 15.878 -0.709 -32.682 1.00 88.00 91 ALA A O 1
ATOM 686 N N . ARG A 1 92 ? 15.977 0.678 -30.922 1.00 86.88 92 ARG A N 1
ATOM 687 C CA . ARG A 1 92 ? 16.678 1.760 -31.633 1.00 86.88 92 ARG A CA 1
ATOM 688 C C . ARG A 1 92 ? 18.122 1.379 -31.932 1.00 86.88 92 ARG A C 1
ATOM 690 O O . ARG A 1 92 ? 18.568 1.610 -33.050 1.00 86.88 92 ARG A O 1
ATOM 697 N N . LEU A 1 93 ? 18.831 0.804 -30.963 1.00 88.12 93 LEU A N 1
ATOM 698 C CA . LEU A 1 93 ? 20.191 0.304 -31.146 1.00 88.12 93 LEU A CA 1
ATOM 699 C C . LEU A 1 93 ? 20.226 -0.809 -32.196 1.00 88.12 93 LEU A C 1
ATOM 701 O O . LEU A 1 93 ? 21.024 -0.721 -33.121 1.00 88.12 93 LEU A O 1
ATOM 705 N N . ASP A 1 94 ? 19.314 -1.777 -32.123 1.00 85.75 94 ASP A N 1
ATOM 706 C CA . ASP A 1 94 ? 19.190 -2.861 -33.102 1.00 85.75 94 ASP A CA 1
ATOM 707 C C . ASP A 1 94 ? 18.954 -2.312 -34.514 1.00 85.75 94 ASP A C 1
ATOM 709 O O . ASP A 1 94 ? 19.567 -2.767 -35.478 1.00 85.75 94 ASP A O 1
ATOM 713 N N . LYS A 1 95 ? 18.112 -1.280 -34.646 1.00 84.88 95 LYS A N 1
ATOM 714 C CA . LYS A 1 95 ? 17.879 -0.605 -35.926 1.00 84.88 95 LYS A CA 1
ATOM 715 C C . LYS A 1 95 ? 19.132 0.110 -36.441 1.00 84.88 95 LYS A C 1
ATOM 717 O O . LYS A 1 95 ? 19.451 -0.025 -37.617 1.00 84.88 95 LYS A O 1
ATOM 722 N N . LEU A 1 96 ? 19.839 0.847 -35.583 1.00 85.12 96 LEU A N 1
ATOM 723 C CA . LEU A 1 96 ? 21.079 1.534 -35.960 1.00 85.12 96 LEU A CA 1
ATOM 724 C C . LEU A 1 96 ? 22.170 0.544 -36.382 1.00 85.12 96 LEU A C 1
ATOM 726 O O . LEU A 1 96 ? 22.859 0.800 -37.361 1.00 85.12 96 LEU A O 1
ATOM 730 N N . LEU A 1 97 ? 22.293 -0.590 -35.687 1.00 81.12 97 LEU A N 1
ATOM 731 C CA . LEU A 1 97 ? 23.215 -1.672 -36.046 1.00 81.12 97 LEU A CA 1
ATOM 732 C C . LEU A 1 97 ? 22.823 -2.362 -37.362 1.00 81.12 97 LEU A C 1
ATOM 734 O O . LEU A 1 97 ? 23.692 -2.807 -38.104 1.00 81.12 97 LEU A O 1
ATOM 738 N N . ALA A 1 98 ? 21.526 -2.456 -37.666 1.00 83.69 98 ALA A N 1
ATOM 739 C CA . ALA A 1 98 ? 21.045 -3.032 -38.920 1.00 83.69 98 ALA A CA 1
ATOM 740 C C . ALA A 1 98 ? 21.229 -2.088 -40.124 1.00 83.69 98 ALA A C 1
ATOM 742 O O . ALA A 1 98 ? 21.540 -2.546 -41.223 1.00 83.69 98 ALA A O 1
ATOM 743 N N . GLU A 1 99 ? 21.023 -0.780 -39.936 1.00 80.25 99 GLU A N 1
ATOM 744 C CA . GLU A 1 99 ? 21.204 0.240 -40.982 1.00 80.25 99 GLU A CA 1
ATOM 745 C C . GLU A 1 99 ? 22.685 0.565 -41.224 1.00 80.25 99 GLU A C 1
ATOM 747 O O . GLU A 1 99 ? 23.099 0.784 -42.363 1.00 80.25 99 GLU A O 1
ATOM 752 N N . HIS A 1 100 ? 23.496 0.548 -40.168 1.00 71.44 100 HIS A N 1
ATOM 753 C CA . HIS A 1 100 ? 24.941 0.698 -40.225 1.00 71.44 100 HIS A CA 1
ATOM 754 C C . HIS A 1 100 ? 25.576 -0.577 -39.685 1.00 71.44 100 HIS A C 1
ATOM 756 O O . HIS A 1 100 ? 25.808 -0.674 -38.487 1.00 71.44 100 HIS A O 1
ATOM 762 N N . ASP A 1 101 ? 25.844 -1.541 -40.568 1.00 66.88 101 ASP A N 1
ATOM 763 C CA . ASP A 1 101 ? 26.560 -2.780 -40.247 1.00 66.88 101 ASP A CA 1
ATOM 764 C C . ASP A 1 101 ? 28.082 -2.534 -40.323 1.00 66.88 101 ASP A C 1
ATOM 766 O O . ASP A 1 101 ? 28.657 -2.585 -41.417 1.00 66.88 101 ASP A O 1
ATOM 770 N N . PRO A 1 102 ? 28.771 -2.245 -39.200 1.00 62.66 102 PRO A N 1
ATOM 771 C CA . PRO A 1 102 ? 30.211 -2.013 -39.191 1.00 62.66 102 PRO A CA 1
ATOM 772 C C . PRO A 1 102 ? 31.029 -3.283 -39.461 1.00 62.66 102 PRO A C 1
ATOM 774 O O . PRO A 1 102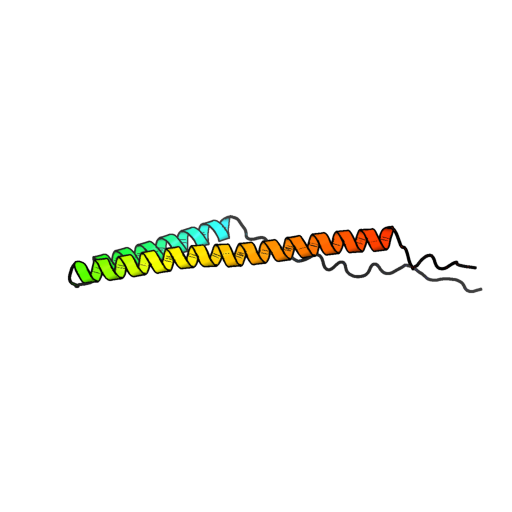 ? 32.249 -3.185 -39.540 1.00 62.66 102 PRO A O 1
ATOM 777 N N . PHE A 1 103 ? 30.413 -4.467 -39.588 1.00 57.12 103 PHE A N 1
ATOM 778 C CA . PHE A 1 103 ? 31.118 -5.718 -39.885 1.00 57.12 103 PHE A CA 1
ATOM 779 C C . PHE A 1 103 ? 31.184 -6.038 -41.382 1.00 57.12 103 PHE A C 1
ATOM 781 O O . PHE A 1 103 ? 31.896 -6.962 -41.777 1.00 57.12 103 PHE A O 1
ATOM 788 N N . LYS A 1 104 ? 30.550 -5.225 -42.234 1.00 56.41 104 LYS A N 1
ATOM 789 C CA . LYS A 1 104 ? 30.861 -5.149 -43.668 1.00 56.41 104 LYS A CA 1
ATOM 790 C C . LYS A 1 104 ? 32.022 -4.182 -43.909 1.00 56.41 104 LYS A C 1
ATOM 792 O O . LYS A 1 104 ? 31.878 -3.199 -44.624 1.00 56.41 104 LYS A O 1
ATOM 797 N N . VAL A 1 105 ? 33.174 -4.439 -43.294 1.00 59.34 105 VAL A N 1
ATOM 798 C CA . VAL A 1 105 ? 34.436 -3.890 -43.806 1.00 59.34 105 VAL A CA 1
ATOM 799 C C . VAL A 1 105 ? 34.921 -4.876 -44.854 1.00 59.34 105 VAL A C 1
ATOM 801 O O . VAL A 1 105 ? 35.055 -6.065 -44.566 1.00 59.34 105 VAL A O 1
ATOM 804 N N . ASP A 1 106 ? 35.087 -4.374 -46.073 1.00 57.88 106 ASP A N 1
ATOM 805 C CA . ASP A 1 106 ? 35.419 -5.112 -47.284 1.00 57.88 106 ASP A CA 1
ATOM 806 C C . ASP A 1 106 ? 36.418 -6.248 -47.031 1.00 57.88 106 ASP A C 1
ATOM 808 O O . ASP A 1 106 ? 37.580 -6.030 -46.687 1.00 57.88 106 ASP A O 1
ATOM 812 N N . ALA A 1 107 ? 35.961 -7.484 -47.242 1.00 55.06 107 ALA A N 1
ATOM 813 C CA . ALA A 1 107 ? 36.846 -8.607 -47.508 1.00 55.06 107 ALA A CA 1
ATOM 814 C C . ALA A 1 107 ? 37.443 -8.414 -48.915 1.00 55.06 107 ALA A C 1
ATOM 816 O O . ALA A 1 107 ? 37.016 -9.066 -49.869 1.00 55.06 107 ALA A O 1
ATOM 817 N N . ALA A 1 108 ? 38.374 -7.466 -49.033 1.00 40.09 108 ALA A N 1
ATOM 818 C CA . ALA A 1 108 ? 39.245 -7.250 -50.185 1.00 40.09 108 ALA A CA 1
ATOM 819 C C . ALA A 1 108 ? 40.668 -7.720 -49.853 1.00 40.09 108 ALA A C 1
ATOM 821 O O . ALA A 1 108 ? 41.154 -7.417 -48.738 1.00 40.09 108 ALA A O 1
#

Radius of gyration: 27.85 Å; chains: 1; bounding box: 60×35×76 Å

Foldseek 3Di:
DDDDDDPPDDDDPPPPDDPDDDPVVVVVVVVVVVVVLVVVLVCLVPPPDDPVVSVVVNVVSVVVVVVVVVVVVVVVVVVVVVVVVVVVVVVVVVVVCVVDVPVPPDPD

Sequence (108 aa):
MRRAAAAGHDGPMTKPIRPTQTTAFYAQAVLSFAVSVASMVIALAYLPAAAWVRAFLALGLLYVVTSTVTLCKVVRDRQELVEVSSRVDQARLDKLLAEHDPFKVDAA

pLDDT: mean 84.35, std 16.85, range [40.09, 98.31]

InterPro domains:
  IPR008024 YiaAB two helix [PF05360] (25-77)
  IPR038972 Inner membrane protein YiaA-like [PTHR37290] (19-81)